Protein AF-A0A7I7P2E0-F1 (afdb_monomer)

Secondary structure (DSSP, 8-state):
--EEEE-S-HHHHHHHHHHHHHTT---EEEETTEEEE--HHHHHHHHTTS----

Sequence (54 aa):
MRYHFSNRSDDIRGLFTAALDHMGIPWTRPSTYVIAVYRKAAVARLEEFVVPKS

Structure (mmCIF, N/CA/C/O backbone):
data_AF-A0A7I7P2E0-F1
#
_entry.id   AF-A0A7I7P2E0-F1
#
loop_
_atom_site.group_PDB
_atom_site.id
_atom_site.type_symbol
_atom_site.label_atom_id
_atom_site.label_alt_id
_atom_site.label_comp_id
_atom_site.label_asym_id
_atom_site.label_entity_id
_atom_site.label_seq_id
_atom_site.pdbx_PDB_ins_code
_atom_site.Cartn_x
_atom_site.Cartn_y
_atom_site.Cartn_z
_atom_site.occupancy
_atom_site.B_iso_or_equiv
_atom_site.auth_seq_id
_atom_site.auth_comp_id
_atom_site.auth_asym_id
_atom_site.auth_atom_id
_atom_site.pdbx_PDB_model_num
ATOM 1 N N . MET A 1 1 ? -1.409 11.266 6.753 1.00 61.59 1 MET A N 1
ATOM 2 C CA . MET A 1 1 ? -0.228 10.385 6.832 1.00 61.59 1 MET A CA 1
ATOM 3 C C . MET A 1 1 ? -0.195 9.520 5.584 1.00 61.59 1 MET A C 1
ATOM 5 O O . MET A 1 1 ? -1.249 9.040 5.186 1.00 61.59 1 MET A O 1
ATOM 9 N N . ARG A 1 2 ? 0.974 9.393 4.950 1.00 77.00 2 ARG A N 1
ATOM 10 C CA . ARG A 1 2 ? 1.244 8.442 3.860 1.00 77.00 2 ARG A CA 1
ATOM 11 C C . ARG A 1 2 ? 2.184 7.384 4.424 1.00 77.00 2 ARG A C 1
ATOM 13 O O . ARG A 1 2 ? 3.175 7.764 5.044 1.00 77.00 2 ARG A O 1
ATOM 20 N N . TYR A 1 3 ? 1.867 6.108 4.252 1.00 90.75 3 TYR A N 1
ATOM 21 C CA . TYR A 1 3 ? 2.735 5.035 4.729 1.00 90.75 3 TYR A CA 1
ATOM 22 C C . TYR A 1 3 ? 3.703 4.651 3.615 1.00 90.75 3 TYR A C 1
ATOM 24 O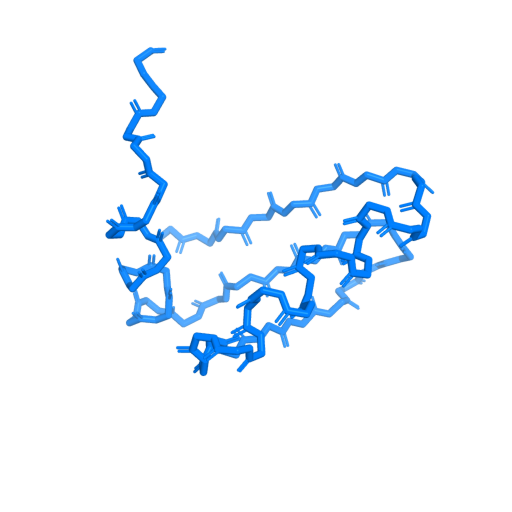 O . TYR A 1 3 ? 3.258 4.365 2.502 1.00 90.75 3 TYR A O 1
ATOM 32 N N . HIS A 1 4 ? 5.006 4.656 3.898 1.00 94.06 4 HIS A N 1
ATOM 33 C CA . HIS A 1 4 ? 6.044 4.227 2.964 1.00 94.06 4 HIS A CA 1
ATOM 34 C C . HIS A 1 4 ? 6.863 3.103 3.592 1.00 94.06 4 HIS A C 1
ATOM 36 O O . HIS A 1 4 ? 7.419 3.263 4.675 1.00 94.06 4 HIS A O 1
ATOM 42 N N . PHE A 1 5 ? 6.990 2.004 2.861 1.00 94.00 5 PHE A N 1
ATOM 43 C CA . PHE A 1 5 ? 7.886 0.907 3.177 1.00 94.00 5 PHE A CA 1
ATOM 44 C C . PHE A 1 5 ? 9.010 0.871 2.146 1.00 94.00 5 PHE A C 1
ATOM 46 O O . PHE A 1 5 ? 8.744 0.770 0.947 1.00 94.00 5 PHE A O 1
ATOM 53 N N . SER A 1 6 ? 10.261 0.962 2.597 1.00 96.19 6 SER A N 1
ATOM 54 C CA . SER A 1 6 ? 11.432 0.849 1.732 1.00 96.19 6 SER A CA 1
ATOM 55 C C . SER A 1 6 ? 12.299 -0.336 2.143 1.00 96.19 6 SER A C 1
ATOM 57 O O . SER A 1 6 ? 12.657 -0.503 3.307 1.0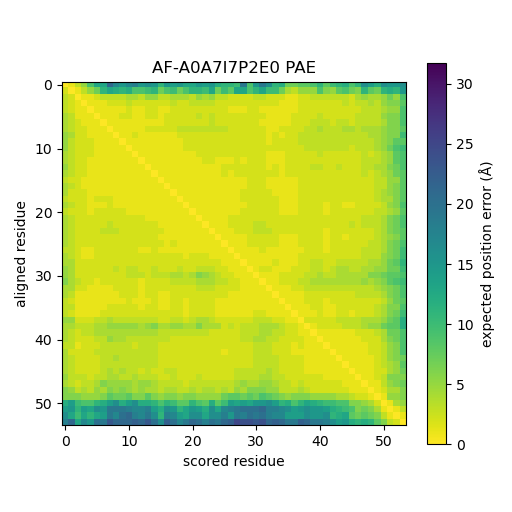0 96.19 6 SER A O 1
ATOM 59 N N . ASN A 1 7 ? 12.640 -1.185 1.177 1.00 97.19 7 ASN A N 1
ATOM 60 C CA . ASN A 1 7 ? 13.549 -2.307 1.394 1.00 97.19 7 ASN A CA 1
ATOM 61 C C . ASN A 1 7 ? 14.232 -2.692 0.077 1.00 97.19 7 ASN A C 1
ATOM 63 O O . ASN A 1 7 ? 13.623 -2.554 -0.984 1.00 97.19 7 ASN A O 1
ATOM 67 N N . ARG A 1 8 ? 15.480 -3.179 0.120 1.00 97.19 8 ARG A N 1
ATOM 68 C CA . ARG A 1 8 ? 16.225 -3.616 -1.077 1.00 97.19 8 ARG A CA 1
ATOM 69 C C . ARG A 1 8 ? 15.945 -5.060 -1.493 1.00 97.19 8 ARG A C 1
ATOM 71 O O . ARG A 1 8 ? 16.003 -5.329 -2.691 1.00 97.19 8 ARG A O 1
ATOM 78 N N . SER A 1 9 ? 15.574 -5.947 -0.573 1.00 97.94 9 SER A N 1
ATOM 79 C CA . SER A 1 9 ? 15.176 -7.322 -0.906 1.00 97.94 9 SER A CA 1
ATOM 80 C C . SER A 1 9 ? 13.831 -7.332 -1.636 1.00 97.94 9 SER A C 1
ATOM 82 O O . SER A 1 9 ? 12.890 -6.662 -1.207 1.00 97.94 9 SER A O 1
ATOM 84 N N . ASP A 1 10 ? 13.750 -8.062 -2.752 1.00 96.56 10 ASP A N 1
ATOM 85 C CA . ASP A 1 10 ? 12.481 -8.262 -3.459 1.00 96.56 10 ASP A CA 1
ATOM 86 C C . ASP A 1 10 ? 11.558 -9.208 -2.699 1.00 96.56 10 ASP A C 1
ATOM 88 O O . ASP A 1 10 ? 10.386 -8.883 -2.549 1.00 96.56 10 ASP A O 1
ATOM 92 N N . ASP A 1 11 ? 12.103 -10.262 -2.090 1.00 97.62 11 ASP A N 1
ATOM 93 C CA . ASP A 1 11 ? 11.336 -11.211 -1.278 1.00 97.62 11 ASP A CA 1
ATOM 94 C C . ASP A 1 11 ? 10.623 -10.518 -0.113 1.00 97.62 11 ASP A C 1
ATOM 96 O O . ASP A 1 11 ? 9.432 -10.725 0.106 1.00 97.62 11 ASP A O 1
ATOM 100 N N . ILE A 1 12 ? 11.319 -9.626 0.605 1.00 97.38 12 ILE A N 1
ATOM 101 C CA . ILE A 1 12 ? 10.717 -8.867 1.712 1.00 97.38 12 ILE A CA 1
ATOM 102 C C . ILE A 1 12 ? 9.599 -7.949 1.204 1.00 97.38 12 ILE A C 1
ATOM 104 O O . ILE A 1 12 ? 8.553 -7.834 1.845 1.00 97.38 12 ILE A O 1
ATOM 108 N N . ARG A 1 13 ? 9.797 -7.281 0.059 1.00 97.06 13 ARG A N 1
ATOM 109 C CA . ARG A 1 13 ? 8.740 -6.447 -0.535 1.00 97.06 13 ARG A CA 1
ATOM 110 C C . ARG A 1 13 ? 7.556 -7.297 -0.982 1.00 97.06 13 ARG A C 1
ATOM 112 O O .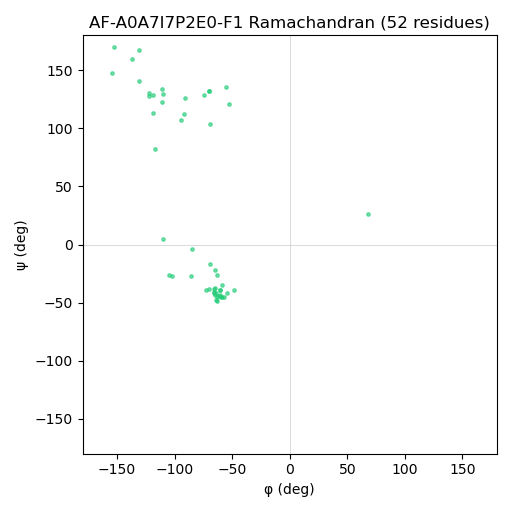 ARG A 1 13 ? 6.432 -6.884 -0.734 1.00 97.06 13 ARG A O 1
ATOM 119 N N . GLY A 1 14 ? 7.809 -8.461 -1.577 1.00 97.12 14 GLY A N 1
ATOM 120 C CA . GLY A 1 14 ? 6.788 -9.416 -1.995 1.00 97.12 14 GLY A CA 1
ATOM 121 C C . GLY A 1 14 ? 5.964 -9.925 -0.817 1.00 97.12 14 GLY A C 1
ATOM 122 O O . GLY A 1 14 ? 4.737 -9.916 -0.882 1.00 97.12 14 GLY A O 1
ATOM 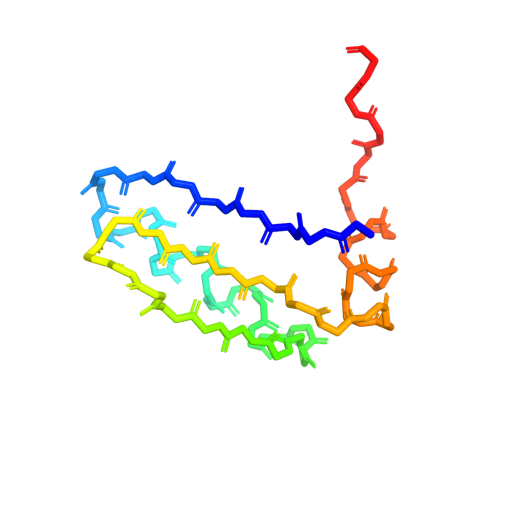123 N N . LEU A 1 15 ? 6.618 -10.273 0.296 1.00 97.44 15 LEU A N 1
ATOM 124 C CA . LEU A 1 15 ? 5.942 -10.657 1.536 1.00 97.44 15 LEU A CA 1
ATOM 125 C C . LEU A 1 15 ? 5.049 -9.526 2.059 1.00 97.44 15 LEU A C 1
ATOM 127 O O . LEU A 1 15 ? 3.899 -9.760 2.429 1.00 97.44 15 LEU A O 1
ATOM 131 N N . PHE A 1 16 ? 5.559 -8.292 2.059 1.00 96.12 16 PHE A N 1
ATOM 132 C CA . PHE A 1 16 ? 4.792 -7.133 2.500 1.00 96.12 16 PHE A CA 1
ATOM 133 C C . PHE A 1 16 ? 3.571 -6.880 1.607 1.00 96.12 16 PHE A C 1
ATOM 135 O O . PHE A 1 16 ? 2.464 -6.738 2.120 1.00 96.12 16 PHE A O 1
ATOM 142 N N . THR A 1 17 ? 3.732 -6.873 0.281 1.00 97.38 17 THR A N 1
ATOM 143 C CA . THR A 1 17 ? 2.614 -6.644 -0.647 1.00 97.38 17 THR A CA 1
ATOM 144 C C . THR A 1 17 ? 1.588 -7.769 -0.607 1.00 97.38 17 THR A C 1
ATOM 146 O O . THR A 1 17 ? 0.399 -7.479 -0.590 1.00 97.38 17 THR A O 1
ATOM 149 N N . ALA A 1 18 ? 2.018 -9.028 -0.480 1.00 97.94 18 ALA A N 1
ATOM 150 C CA . ALA A 1 18 ? 1.107 -10.162 -0.329 1.00 97.94 18 ALA A CA 1
ATOM 151 C C . ALA A 1 18 ? 0.239 -10.038 0.935 1.00 97.94 18 ALA A C 1
ATOM 153 O O . ALA A 1 18 ? -0.958 -10.323 0.901 1.00 97.94 18 ALA A O 1
ATOM 154 N N . ALA A 1 19 ? 0.814 -9.558 2.043 1.00 96.19 19 ALA A N 1
ATOM 155 C CA . ALA A 1 19 ? 0.049 -9.274 3.253 1.00 96.19 19 ALA A CA 1
ATOM 156 C C . ALA A 1 19 ? -0.964 -8.134 3.035 1.00 96.19 19 ALA A C 1
ATOM 158 O O . ALA A 1 19 ? -2.117 -8.248 3.453 1.00 96.19 19 ALA A O 1
ATOM 159 N N . LEU A 1 20 ? -0.567 -7.053 2.353 1.00 95.94 20 LEU A N 1
ATOM 160 C CA . LEU A 1 20 ? -1.479 -5.955 2.007 1.00 95.94 20 LEU A CA 1
ATOM 161 C C . LEU A 1 20 ? -2.637 -6.432 1.122 1.00 95.94 20 LEU A C 1
ATOM 163 O O . LEU A 1 20 ? -3.786 -6.081 1.395 1.00 95.94 20 LEU A O 1
ATOM 167 N N . ASP A 1 21 ? -2.352 -7.267 0.123 1.00 96.62 21 ASP A N 1
ATOM 168 C CA . ASP A 1 21 ? -3.351 -7.841 -0.779 1.00 96.62 21 ASP A CA 1
ATOM 169 C C . ASP A 1 21 ? -4.338 -8.733 -0.015 1.00 96.62 21 ASP A C 1
ATOM 171 O O . ASP A 1 21 ? -5.551 -8.571 -0.157 1.00 96.62 21 ASP A O 1
ATOM 175 N N . HIS A 1 22 ? -3.844 -9.596 0.881 1.00 96.00 22 HIS A N 1
ATOM 176 C CA . HIS A 1 22 ? -4.691 -10.419 1.752 1.00 96.00 22 HIS A CA 1
ATOM 177 C C . HIS A 1 22 ? -5.616 -9.565 2.639 1.00 96.00 22 HIS A C 1
ATOM 179 O O . HIS A 1 22 ? -6.748 -9.949 2.934 1.00 96.00 22 HIS A O 1
ATOM 185 N N . MET A 1 23 ? -5.160 -8.394 3.085 1.00 93.88 23 MET A N 1
ATOM 186 C CA . MET A 1 23 ? -5.956 -7.479 3.911 1.00 93.88 23 MET A CA 1
ATOM 187 C C . MET A 1 23 ? -6.874 -6.549 3.098 1.00 93.88 23 MET A C 1
ATOM 189 O O . MET A 1 23 ? -7.644 -5.784 3.697 1.00 93.88 23 MET A O 1
ATOM 193 N N . GLY A 1 24 ? -6.800 -6.596 1.762 1.00 94.81 24 GLY A N 1
ATOM 194 C CA . GLY A 1 24 ? -7.526 -5.703 0.858 1.00 94.81 24 GLY A CA 1
ATOM 195 C C . GLY A 1 24 ? -7.042 -4.250 0.915 1.00 94.81 24 GLY A C 1
ATOM 196 O O . GLY A 1 24 ? -7.822 -3.328 0.666 1.00 94.81 24 GLY A O 1
ATOM 197 N N . ILE A 1 25 ? -5.781 -4.017 1.292 1.00 95.25 25 ILE A N 1
ATOM 198 C CA . ILE A 1 25 ? -5.202 -2.680 1.4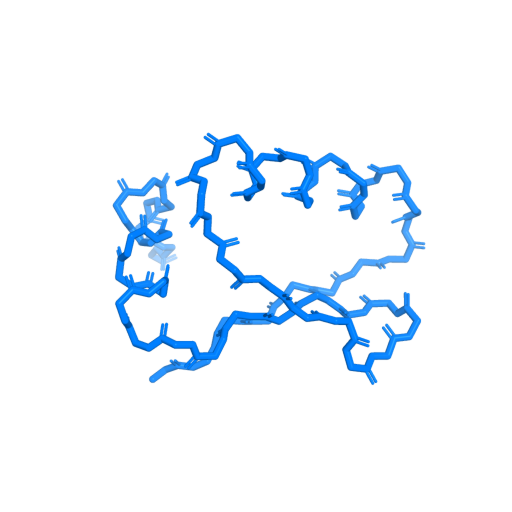49 1.00 95.25 25 ILE A CA 1
ATOM 199 C C . ILE A 1 25 ? -4.552 -2.261 0.123 1.00 95.25 25 ILE A C 1
ATOM 201 O O . ILE A 1 25 ? -3.529 -2.823 -0.261 1.00 95.25 25 ILE A O 1
ATOM 205 N N . PRO A 1 26 ? -5.087 -1.248 -0.584 1.00 95.62 26 PRO A N 1
ATOM 206 C CA . PRO A 1 26 ? -4.522 -0.816 -1.854 1.00 95.62 26 PRO A CA 1
ATOM 207 C C . PRO A 1 26 ? -3.167 -0.128 -1.652 1.00 95.62 26 PRO A C 1
ATOM 209 O O . PRO A 1 26 ? -3.041 0.804 -0.852 1.00 95.62 26 PRO A O 1
ATOM 212 N N . TRP A 1 27 ? -2.181 -0.533 -2.447 1.00 96.88 27 TRP A N 1
ATOM 213 C CA . TRP A 1 27 ? -0.818 -0.010 -2.423 1.00 96.88 27 TRP A CA 1
ATOM 214 C C . TRP A 1 27 ? -0.326 0.357 -3.826 1.00 96.88 27 TRP A C 1
ATOM 216 O O . TRP A 1 27 ? -0.945 0.046 -4.841 1.00 96.88 27 TRP A O 1
ATOM 226 N N . THR A 1 28 ? 0.789 1.080 -3.875 1.00 96.56 28 THR A N 1
ATOM 227 C CA . THR A 1 28 ? 1.471 1.500 -5.106 1.00 96.56 28 THR A CA 1
ATOM 228 C C . THR A 1 28 ? 2.978 1.310 -4.967 1.00 96.56 28 THR A C 1
ATOM 230 O O . THR A 1 28 ? 3.494 1.254 -3.849 1.00 96.56 28 THR A O 1
ATOM 233 N N . ARG A 1 29 ? 3.699 1.239 -6.090 1.00 95.88 29 ARG A N 1
ATOM 234 C CA . ARG A 1 29 ? 5.167 1.135 -6.130 1.00 95.88 29 ARG A CA 1
ATOM 235 C C . ARG A 1 29 ? 5.772 2.359 -6.827 1.00 95.88 29 ARG A C 1
ATOM 237 O O . ARG A 1 29 ? 6.043 2.293 -8.022 1.00 95.88 29 ARG A O 1
ATOM 244 N N . PRO A 1 30 ? 5.955 3.495 -6.126 1.00 95.31 30 PRO A N 1
ATOM 245 C CA . PRO A 1 30 ? 6.450 4.728 -6.746 1.00 95.31 30 PRO A CA 1
ATOM 246 C C . PRO A 1 30 ? 7.926 4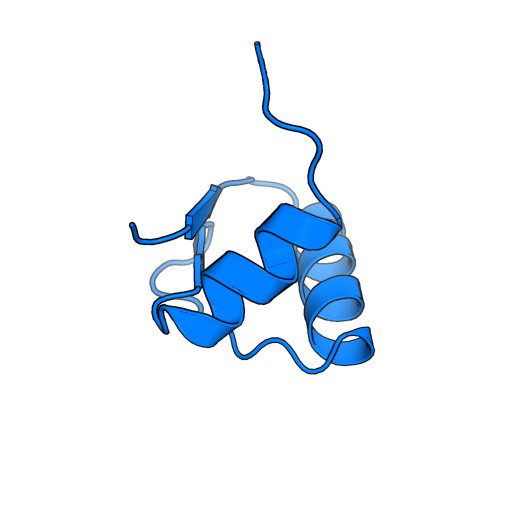.660 -7.175 1.00 95.31 30 PRO A C 1
ATOM 248 O O . PRO A 1 30 ? 8.372 5.497 -7.954 1.00 95.31 30 PRO A O 1
ATOM 251 N N . SER A 1 31 ? 8.702 3.694 -6.673 1.00 95.50 31 SER A N 1
ATOM 252 C CA . SER A 1 31 ? 10.070 3.428 -7.129 1.00 95.50 31 SER A CA 1
ATOM 253 C C . SER A 1 31 ? 10.452 1.964 -6.908 1.00 95.50 31 SER A C 1
ATOM 255 O O . SER A 1 31 ? 9.754 1.228 -6.209 1.00 95.50 31 SER A O 1
ATOM 257 N N . THR A 1 32 ? 11.588 1.535 -7.466 1.00 95.31 32 THR A N 1
ATOM 258 C CA . THR A 1 32 ? 12.073 0.141 -7.421 1.00 95.31 32 THR A CA 1
ATOM 259 C C . THR A 1 32 ? 12.033 -0.476 -6.020 1.00 95.31 32 THR A C 1
ATOM 261 O O . THR A 1 32 ? 11.660 -1.642 -5.859 1.00 95.31 32 THR A O 1
ATOM 264 N N . TYR A 1 33 ? 12.371 0.317 -5.001 1.00 96.69 33 TYR A N 1
ATOM 265 C CA . TYR A 1 33 ? 12.559 -0.146 -3.626 1.00 96.69 33 TYR A CA 1
ATOM 266 C C . TYR A 1 33 ? 11.476 0.325 -2.653 1.00 96.69 33 TYR A C 1
ATOM 268 O O . TYR A 1 33 ? 11.615 0.076 -1.458 1.00 96.69 33 TYR A O 1
ATOM 276 N N . VAL A 1 34 ? 10.432 1.015 -3.126 1.00 96.94 34 VAL A N 1
ATOM 277 C CA . VAL A 1 34 ? 9.424 1.642 -2.260 1.00 96.94 34 VAL A CA 1
ATOM 278 C C . VAL A 1 34 ? 8.029 1.125 -2.579 1.00 96.94 34 VAL A C 1
ATOM 280 O O . VAL A 1 34 ? 7.600 1.160 -3.729 1.00 96.94 34 VAL A O 1
ATOM 283 N N . ILE A 1 35 ? 7.310 0.724 -1.533 1.00 97.06 35 ILE A N 1
ATOM 284 C CA . ILE A 1 35 ? 5.875 0.435 -1.532 1.00 97.06 35 ILE A CA 1
ATOM 285 C C . ILE A 1 35 ? 5.175 1.523 -0.712 1.00 97.06 35 ILE A C 1
ATOM 287 O O . ILE A 1 35 ? 5.640 1.886 0.369 1.00 97.06 35 ILE A O 1
ATOM 291 N N . ALA A 1 36 ? 4.075 2.072 -1.223 1.00 96.00 36 ALA A N 1
ATOM 292 C CA . ALA A 1 36 ? 3.366 3.189 -0.608 1.00 96.00 36 ALA A CA 1
ATOM 293 C C . ALA A 1 36 ? 1.856 2.948 -0.500 1.00 96.00 36 ALA A C 1
ATOM 295 O O . ALA A 1 36 ? 1.226 2.468 -1.444 1.00 96.00 36 ALA A O 1
ATOM 296 N N . VAL A 1 37 ? 1.273 3.372 0.624 1.00 95.19 37 VAL A N 1
ATOM 297 C CA . VAL A 1 37 ? -0.175 3.387 0.884 1.00 95.19 37 VAL A CA 1
ATOM 298 C C . VAL A 1 37 ? -0.613 4.836 1.116 1.00 95.19 37 VAL A C 1
ATOM 300 O O . VAL A 1 37 ? -0.213 5.478 2.091 1.00 95.19 37 VAL A O 1
ATOM 303 N N . TYR A 1 38 ? -1.419 5.372 0.194 1.00 91.31 38 TYR A N 1
ATOM 304 C CA . TYR A 1 38 ? -1.791 6.796 0.184 1.00 91.31 38 TYR A CA 1
ATOM 305 C C . TYR A 1 38 ? -3.195 7.092 0.716 1.00 91.31 38 TYR A C 1
ATOM 307 O O . TYR A 1 38 ? -3.448 8.196 1.198 1.00 91.31 38 TYR A O 1
ATOM 315 N N . ARG A 1 39 ? -4.133 6.142 0.627 1.00 91.38 39 ARG A N 1
ATOM 316 C CA . ARG A 1 39 ? -5.519 6.389 1.049 1.00 91.38 39 ARG A CA 1
ATOM 317 C C . ARG A 1 39 ? -5.600 6.404 2.572 1.00 91.38 39 ARG A C 1
ATOM 319 O O . ARG A 1 39 ? -5.195 5.440 3.207 1.00 91.38 39 ARG A O 1
ATOM 326 N N . LYS A 1 40 ? -6.193 7.450 3.157 1.00 90.62 40 LYS A N 1
ATOM 327 C CA . LYS A 1 40 ? -6.329 7.589 4.621 1.00 90.62 40 LYS A CA 1
ATOM 328 C C . LYS A 1 40 ? -7.006 6.373 5.268 1.00 90.62 40 LYS A C 1
ATOM 330 O O . LYS A 1 40 ? -6.531 5.909 6.294 1.00 90.62 40 LYS A O 1
ATOM 335 N N . ALA A 1 41 ? -8.058 5.836 4.645 1.00 91.12 41 ALA A N 1
ATOM 336 C CA . ALA A 1 41 ? -8.734 4.622 5.112 1.00 91.12 41 ALA A CA 1
ATOM 337 C C . ALA A 1 41 ? -7.835 3.374 5.042 1.00 91.12 41 ALA A C 1
ATOM 339 O O . ALA A 1 41 ? -7.855 2.549 5.944 1.00 91.12 41 ALA A O 1
ATOM 340 N N . ALA A 1 42 ? -7.006 3.265 4.001 1.00 91.75 42 ALA A N 1
ATOM 341 C CA . ALA A 1 42 ? -6.056 2.166 3.848 1.00 91.75 42 ALA A CA 1
ATOM 342 C C . ALA A 1 42 ? -4.918 2.253 4.879 1.00 91.75 42 ALA A C 1
ATOM 344 O O . ALA A 1 42 ? -4.519 1.238 5.435 1.00 91.75 42 ALA A O 1
ATOM 345 N N . VAL A 1 43 ? -4.442 3.468 5.175 1.00 91.81 43 VAL A N 1
ATOM 346 C CA . VAL A 1 43 ? -3.473 3.709 6.254 1.00 91.81 43 VAL A CA 1
ATOM 347 C C . VAL A 1 43 ? -4.089 3.371 7.608 1.00 91.81 43 VAL A C 1
ATOM 349 O O . VAL A 1 43 ? -3.482 2.624 8.353 1.00 91.81 43 VAL A O 1
ATOM 352 N N . ALA A 1 44 ? -5.304 3.840 7.908 1.00 90.75 44 ALA A N 1
ATOM 353 C CA . ALA A 1 44 ? -5.977 3.510 9.167 1.00 90.75 44 ALA A CA 1
ATOM 354 C C . ALA A 1 44 ? -6.130 1.993 9.353 1.00 90.75 44 ALA A C 1
ATOM 356 O O . ALA A 1 44 ? -5.776 1.474 10.403 1.00 90.75 44 ALA A O 1
ATOM 357 N N . ARG A 1 45 ? -6.549 1.282 8.297 1.00 91.31 45 ARG A N 1
ATOM 358 C CA . ARG A 1 45 ? -6.628 -0.179 8.312 1.00 91.31 45 ARG A CA 1
ATOM 359 C C . ARG A 1 45 ? -5.272 -0.833 8.558 1.00 91.31 45 ARG A C 1
ATOM 361 O O . ARG A 1 45 ? -5.216 -1.824 9.260 1.00 91.31 45 ARG A O 1
ATOM 368 N N . LEU A 1 46 ? -4.187 -0.305 7.993 1.00 90.94 46 LEU A N 1
ATOM 369 C CA . LEU A 1 46 ? -2.840 -0.826 8.237 1.00 90.94 46 LEU A CA 1
ATOM 370 C C . LEU A 1 46 ? -2.396 -0.619 9.696 1.00 90.94 46 LEU A C 1
ATOM 372 O O . LEU A 1 46 ? -1.825 -1.529 10.290 1.00 90.94 46 LEU A O 1
ATOM 376 N N . GLU A 1 47 ? -2.683 0.545 10.278 1.00 88.81 47 GLU A N 1
ATOM 377 C CA . GLU A 1 47 ? -2.362 0.869 11.678 1.00 88.81 47 GLU A CA 1
ATOM 378 C C . GLU A 1 47 ? -3.132 -0.009 12.685 1.00 88.81 47 GLU A C 1
ATOM 380 O O . GLU A 1 47 ? -2.671 -0.196 13.804 1.00 88.81 47 GLU A O 1
ATOM 385 N N . GLU A 1 48 ? -4.264 -0.617 12.306 1.00 89.12 48 GLU A N 1
ATOM 386 C CA . GLU A 1 48 ? -4.937 -1.631 13.143 1.00 89.12 48 GLU A CA 1
ATOM 387 C C . GLU A 1 48 ? -4.064 -2.882 13.363 1.00 89.12 48 GLU A C 1
ATOM 389 O O . GLU A 1 48 ? -4.218 -3.574 14.369 1.00 89.12 48 GLU A O 1
ATOM 394 N N . PHE A 1 49 ? -3.142 -3.176 12.439 1.00 86.00 49 PHE A N 1
ATOM 395 C CA . PHE A 1 49 ? -2.265 -4.353 12.488 1.00 86.00 49 PHE A CA 1
ATOM 396 C C . PHE A 1 49 ? -0.832 -4.017 12.899 1.00 86.00 49 PHE A C 1
ATOM 398 O O . PHE A 1 49 ? -0.113 -4.875 13.415 1.00 86.00 49 PHE A O 1
ATOM 405 N N . VAL A 1 50 ? -0.395 -2.783 12.653 1.00 82.56 50 VAL A N 1
ATOM 406 C CA . VAL A 1 50 ? 0.931 -2.306 13.039 1.00 82.56 50 VAL A CA 1
ATOM 407 C C . VAL A 1 50 ? 0.805 -1.615 14.388 1.00 82.56 50 VAL A C 1
ATOM 409 O O . VAL A 1 50 ? 0.280 -0.514 14.487 1.00 82.56 50 VAL A O 1
ATOM 412 N N . VAL A 1 51 ? 1.308 -2.258 15.441 1.00 68.31 51 VAL A N 1
ATOM 413 C CA . VAL A 1 51 ? 1.393 -1.629 16.766 1.00 68.31 51 VAL A CA 1
ATOM 414 C C . VAL A 1 51 ? 2.179 -0.314 16.641 1.00 68.31 51 VAL A C 1
ATOM 416 O O . VAL A 1 51 ? 3.231 -0.319 15.987 1.00 68.31 51 VAL A O 1
ATOM 419 N N . PRO A 1 52 ? 1.729 0.795 17.268 1.00 61.56 52 PRO A N 1
ATOM 420 C CA . PRO A 1 52 ? 2.465 2.049 17.253 1.00 61.56 52 PRO A CA 1
ATOM 421 C C . PRO A 1 52 ? 3.893 1.797 17.710 1.00 61.56 52 PRO A C 1
ATOM 423 O O . PRO A 1 52 ? 4.132 1.299 18.813 1.00 61.56 52 PRO A O 1
ATOM 426 N N . LYS A 1 53 ? 4.855 2.120 16.848 1.00 57.31 53 LYS A N 1
ATOM 427 C CA . LYS A 1 53 ? 6.257 2.085 17.240 1.00 57.31 53 LYS A CA 1
ATOM 428 C C . LYS A 1 53 ? 6.457 3.232 18.236 1.00 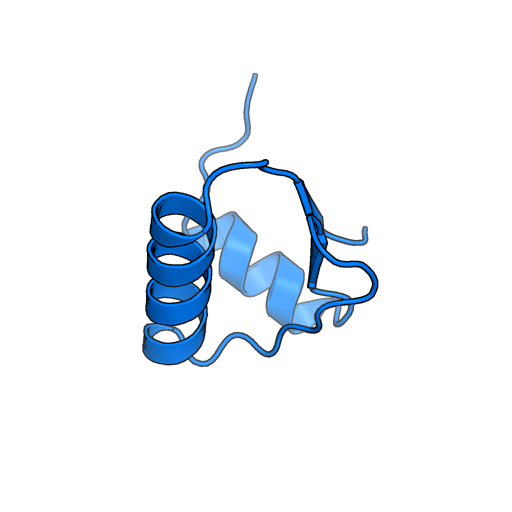57.31 53 LYS A C 1
ATOM 430 O O . LYS A 1 53 ? 6.424 4.390 17.825 1.00 57.31 53 LYS A O 1
ATOM 435 N N . SER A 1 54 ? 6.542 2.899 19.528 1.00 49.94 54 SER A N 1
ATOM 436 C CA . SER A 1 54 ? 7.049 3.817 20.561 1.00 49.94 54 SER A CA 1
ATOM 437 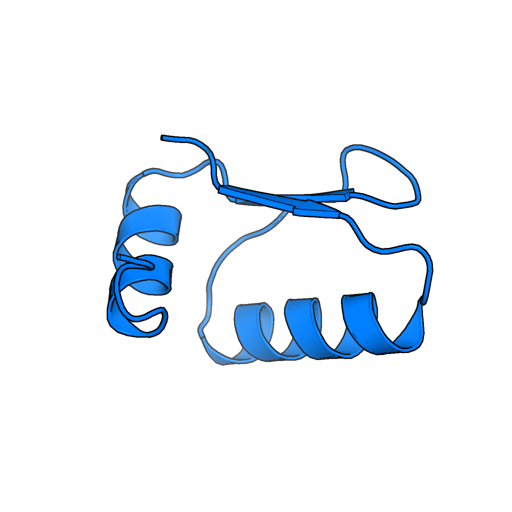C C . SER A 1 54 ? 8.485 4.227 20.263 1.00 49.94 54 SER A C 1
ATOM 439 O O . SER A 1 54 ? 9.213 3.413 19.642 1.00 49.94 54 SER A O 1
#

Solvent-accessible surface area (backbone atoms only — not comparable to full-atom values): 3302 Å² total; per-residue (Å²): 124,69,50,75,50,74,52,88,54,62,66,62,50,49,55,51,50,51,52,31,56,77,70,71,38,71,70,46,68,90,45,101,42,33,42,35,28,69,51,62,70,43,40,53,58,48,52,77,73,46,74,82,82,125

pLDDT: mean 90.87, std 10.84, range [49.94, 97.94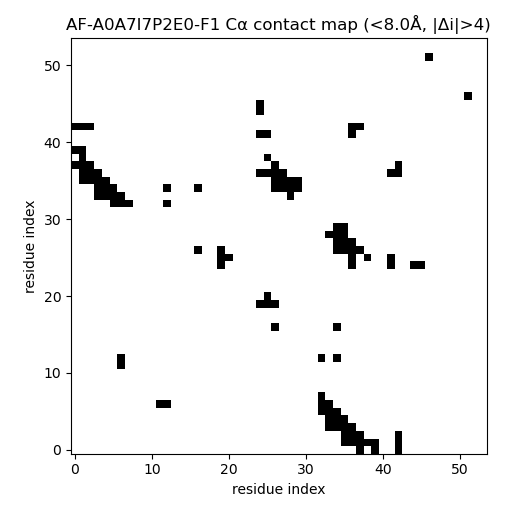]

Nearest PDB structures (foldseek):
  1gmw-assembly1_D  TM=6.989E-01  e=1.161E+00  Klebsiella aerogenes
  1gmv-assembly1_B  TM=6.895E-01  e=2.545E+00  Klebsiella aerogenes
  3m8e-assembly1_A  TM=4.426E-01  e=3.152E+00  Bacillus thuringiensis serovar israelensis
  5zyf-assembly3_E  TM=3.749E-01  e=2.545E+00  Streptococcus pyogenes serotype M1
  9g6k-assembly1_LU  TM=3.741E-01  e=7.419E+00  Toxoplasma gondii

Organism: NCBI:txid386911

Mean predicted aligned error: 3.57 Å

Foldseek 3Di:
DKDKDFDDDPVVVVVVVVVCVVLVQDWDDPDPGMIIGDDPVSVVSVCVVDPPDD

Radius of gyration: 10.76 Å; Cα contacts (8 Å, |Δi|>4): 59; chains: 1; bounding box: 25×22×28 Å